Protein AF-A0A942L7P5-F1 (afdb_monomer)

Mean predicted aligned error: 17.96 Å

Radius of gyration: 25.58 Å; Cα contacts (8 Å, |Δi|>4): 141; chains: 1; bounding box: 53×46×64 Å

Nearest PDB structures (foldseek):
  1imu-assembly1_A  TM=3.821E-01  e=7.629E-01  Haemophilus influenzae
  8wi9-assembly1_w  TM=3.510E-01  e=5.346E-01  Mycolicibacterium smegmatis MC2 155
  1n3g-assembly1_A  TM=3.086E-01  e=5.346E-01  Escherichia coli
  4bva-assembly1_A  TM=3.329E-01  e=8.588E-01  Mus musculus
  4bv9-assembly1_A  TM=3.055E-01  e=1.464E+00  Mus musculus

pLDDT: mean 73.26, std 22.46, range [32.66, 97.06]

Solvent-accessible surface area (backbone atoms only — not comparable to full-atom values): 10410 Å² total; per-residue (Å²): 113,74,70,56,56,53,50,52,52,53,54,51,53,62,61,59,62,69,72,70,80,80,64,79,79,69,57,70,70,57,48,54,50,54,50,47,53,48,32,53,50,52,15,60,76,69,72,48,59,53,91,54,46,44,75,78,48,72,50,68,48,75,35,74,62,69,76,44,48,32,38,39,36,37,27,35,46,94,85,43,81,45,79,49,40,27,35,58,90,78,71,41,74,48,52,72,67,56,48,51,51,51,53,51,49,25,58,71,52,46,64,96,61,82,75,81,77,74,84,68,92,66,85,85,78,87,84,80,78,84,90,81,81,94,79,91,79,84,75,85,72,77,83,64,67,90,71,61,76,66,61,63,61,60,58,61,57,60,63,62,68,74,76,112

Foldseek 3Di:
DVVVVVVVVVVVVVVVVVVPPPFDDDDPVLVVLLVQQVLVVVCVVVVHDSVQKAWDDWGWDALPLVRWIWIWTWIAHPNDTDIWIATSVVRHTDDPVRVVVSNVVSVVSQPPDPPPPPPPPDPDDDDDDDDDDDDDDDDPPPVPPPPPVVVVVVVVVVVVVVPD

Structure (mmCIF, N/CA/C/O backbone):
data_AF-A0A942L7P5-F1
#
_entry.id   AF-A0A942L7P5-F1
#
loop_
_atom_site.group_PDB
_atom_site.id
_atom_site.type_symbol
_atom_site.label_atom_id
_atom_site.label_alt_id
_atom_site.label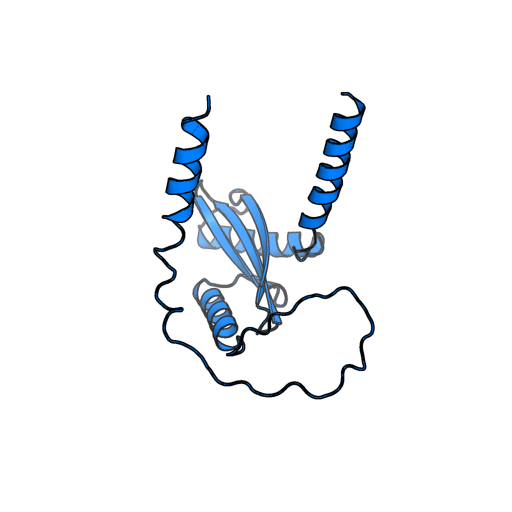_comp_id
_atom_site.label_asym_id
_atom_site.label_entity_id
_atom_site.label_seq_id
_atom_site.pdbx_PDB_ins_code
_atom_site.Cartn_x
_atom_site.Cartn_y
_atom_site.Cartn_z
_atom_site.occupancy
_atom_site.B_iso_or_equiv
_atom_site.auth_seq_id
_atom_site.auth_comp_id
_atom_site.auth_asym_id
_atom_site.auth_atom_id
_atom_site.pdbx_PDB_model_num
ATOM 1 N N . MET A 1 1 ? -37.075 -0.417 -34.835 1.00 56.84 1 MET A N 1
ATOM 2 C CA . MET A 1 1 ? -36.671 0.158 -33.529 1.00 56.84 1 MET A CA 1
ATOM 3 C C . MET A 1 1 ? -36.006 -0.860 -32.600 1.00 56.84 1 MET A C 1
ATOM 5 O O . MET A 1 1 ? -34.865 -0.625 -32.238 1.00 56.84 1 MET A O 1
ATOM 9 N N . LYS A 1 2 ? -36.611 -2.022 -32.292 1.00 54.16 2 LYS A N 1
ATOM 10 C CA . LYS A 1 2 ? -35.993 -3.053 -31.417 1.00 54.16 2 LYS A CA 1
ATOM 11 C C . LYS A 1 2 ? -34.589 -3.518 -31.856 1.00 54.16 2 LYS A C 1
ATOM 13 O O . LYS A 1 2 ? -33.711 -3.669 -31.021 1.00 54.16 2 LYS A O 1
ATOM 18 N N . LYS A 1 3 ? -34.355 -3.669 -33.166 1.00 59.12 3 LYS A N 1
ATOM 19 C CA . LYS A 1 3 ? -33.056 -4.098 -33.722 1.00 59.12 3 LYS A CA 1
ATOM 20 C C . LYS A 1 3 ? -31.923 -3.081 -33.517 1.00 59.12 3 LYS A C 1
ATOM 22 O O . LYS A 1 3 ? -30.781 -3.488 -33.381 1.00 59.12 3 LYS A O 1
ATOM 27 N N . VAL A 1 4 ? -32.242 -1.785 -33.465 1.00 70.00 4 VAL A N 1
ATOM 28 C CA . VAL A 1 4 ? -31.243 -0.719 -33.269 1.00 70.00 4 VAL A CA 1
ATOM 29 C C . VAL A 1 4 ? -30.782 -0.688 -31.813 1.00 70.00 4 VAL A C 1
ATOM 31 O O . VAL A 1 4 ? -29.590 -0.602 -31.573 1.00 70.00 4 VAL A O 1
ATOM 34 N N . ILE A 1 5 ? -31.709 -0.867 -30.862 1.00 72.38 5 ILE A N 1
ATOM 35 C CA . ILE A 1 5 ? -31.417 -0.914 -29.417 1.00 72.38 5 ILE A CA 1
ATOM 36 C C . ILE A 1 5 ? -30.532 -2.117 -29.061 1.00 72.38 5 ILE A C 1
ATOM 38 O O . ILE A 1 5 ? -29.603 -1.993 -28.272 1.00 72.38 5 ILE A O 1
ATOM 42 N N . VAL A 1 6 ? -30.795 -3.282 -29.663 1.00 75.81 6 VAL A N 1
ATOM 43 C CA . VAL A 1 6 ? -29.967 -4.479 -29.446 1.00 75.81 6 VAL A CA 1
ATOM 44 C C . VAL A 1 6 ? -28.555 -4.277 -30.003 1.00 75.81 6 VAL A C 1
ATOM 46 O O . VAL A 1 6 ? -27.588 -4.681 -29.367 1.00 75.81 6 VAL A O 1
ATOM 49 N N . LEU A 1 7 ? -28.422 -3.602 -31.149 1.00 72.81 7 LEU A N 1
ATOM 50 C CA . LEU A 1 7 ? -27.120 -3.337 -31.761 1.00 72.81 7 LEU A CA 1
ATOM 51 C C . LEU A 1 7 ? -26.273 -2.369 -30.920 1.00 72.81 7 LEU A C 1
ATOM 53 O O . LEU A 1 7 ? -25.091 -2.627 -30.709 1.00 72.81 7 LEU A O 1
ATOM 57 N N . THR A 1 8 ? -26.870 -1.293 -30.393 1.00 71.75 8 THR A N 1
ATOM 58 C CA . THR A 1 8 ? -26.167 -0.374 -29.484 1.00 71.75 8 THR A CA 1
ATOM 59 C C . THR A 1 8 ? -25.802 -1.037 -28.165 1.00 71.75 8 THR A C 1
ATOM 61 O O . THR A 1 8 ? -24.720 -0.769 -27.658 1.00 71.75 8 THR A O 1
ATOM 64 N N . LEU A 1 9 ? -26.642 -1.928 -27.630 1.00 74.75 9 LEU A N 1
ATOM 65 C CA . LEU A 1 9 ? -26.324 -2.658 -26.401 1.00 74.75 9 LEU A CA 1
ATOM 66 C C . LEU A 1 9 ? -25.113 -3.584 -26.594 1.00 74.75 9 LEU A C 1
ATOM 68 O O . LEU A 1 9 ? -24.207 -3.576 -25.767 1.00 74.75 9 LEU A O 1
ATOM 72 N N . ILE A 1 10 ? -25.065 -4.313 -27.715 1.00 74.50 10 ILE A N 1
ATOM 73 C CA . ILE A 1 10 ? -23.930 -5.181 -28.069 1.00 74.50 10 ILE A CA 1
ATOM 74 C C . ILE A 1 10 ? -22.657 -4.345 -28.257 1.00 74.50 10 ILE A C 1
ATOM 76 O O . ILE A 1 10 ? -21.602 -4.685 -27.720 1.00 74.50 10 ILE A O 1
ATOM 80 N N . MET A 1 11 ? -22.754 -3.218 -28.964 1.00 71.31 11 MET A N 1
ATOM 81 C CA . MET A 1 11 ? -21.618 -2.323 -29.190 1.00 71.31 11 MET A CA 1
ATOM 82 C C . MET A 1 11 ? -21.098 -1.709 -27.879 1.00 71.31 11 MET A C 1
ATOM 84 O O . MET A 1 11 ? -19.887 -1.640 -27.678 1.00 71.31 11 MET A O 1
ATOM 88 N N . LEU A 1 12 ? -21.992 -1.357 -26.948 1.00 67.31 12 LEU A N 1
ATOM 89 C CA . LEU A 1 12 ? -21.629 -0.870 -25.616 1.00 67.31 12 LEU A CA 1
ATOM 90 C C . LEU A 1 12 ? -20.921 -1.955 -24.786 1.00 67.31 12 LEU A C 1
ATOM 92 O O . LEU A 1 12 ? -19.920 -1.669 -24.135 1.00 67.31 12 LEU A O 1
ATOM 96 N N . THR A 1 13 ? -21.388 -3.209 -24.843 1.00 63.19 13 THR A N 1
ATOM 97 C CA . THR A 1 13 ? -20.736 -4.324 -24.132 1.00 63.19 13 THR A CA 1
ATOM 98 C C . THR A 1 13 ? -19.347 -4.651 -24.676 1.00 63.19 13 THR A C 1
ATOM 100 O O . THR A 1 13 ? -18.451 -4.933 -23.887 1.00 63.19 13 THR A O 1
ATOM 103 N N . VAL A 1 14 ? -19.131 -4.549 -25.993 1.00 62.56 14 VAL A N 1
ATOM 104 C CA . VAL A 1 14 ? -17.809 -4.775 -26.608 1.00 62.56 14 VAL A CA 1
ATOM 105 C C . VAL A 1 14 ? -16.824 -3.654 -26.250 1.00 62.56 14 VAL A C 1
ATOM 107 O O . VAL A 1 14 ? -15.642 -3.914 -26.035 1.00 62.56 14 VAL A O 1
ATOM 110 N N . MET A 1 15 ? -17.297 -2.411 -26.115 1.00 58.84 15 MET A N 1
ATOM 111 C CA . MET A 1 15 ? -16.454 -1.293 -25.669 1.00 58.84 15 MET A CA 1
ATOM 112 C C . MET A 1 15 ? -16.149 -1.323 -24.162 1.00 58.84 15 MET A C 1
ATOM 114 O O . MET A 1 15 ? -15.098 -0.842 -23.741 1.00 58.84 15 MET A O 1
ATOM 118 N N . ALA A 1 16 ? -17.022 -1.917 -23.342 1.00 57.16 16 ALA A N 1
ATOM 119 C CA . ALA A 1 16 ? -16.798 -2.048 -21.901 1.00 57.16 16 ALA A CA 1
ATOM 120 C C . ALA A 1 16 ? -15.709 -3.081 -21.548 1.00 57.16 16 ALA A C 1
ATOM 122 O O . ALA A 1 16 ? -15.022 -2.925 -20.539 1.00 57.16 16 ALA A O 1
ATOM 123 N N . THR A 1 17 ? -15.497 -4.108 -22.379 1.00 55.00 17 THR A N 1
ATOM 124 C CA . THR A 1 17 ? -14.485 -5.150 -22.121 1.00 55.00 17 THR A CA 1
ATOM 125 C C . THR A 1 17 ? -13.037 -4.665 -22.241 1.00 55.00 17 THR A C 1
ATOM 127 O O . THR A 1 17 ? -12.157 -5.217 -21.587 1.00 55.00 17 THR A O 1
ATOM 130 N N . SER A 1 18 ? -12.767 -3.607 -23.012 1.00 50.19 18 SER A N 1
ATOM 131 C CA . SER A 1 18 ? -11.406 -3.081 -23.218 1.00 50.19 18 SER A CA 1
ATOM 132 C C . SER A 1 18 ? -10.829 -2.289 -22.035 1.00 50.19 18 SER A C 1
ATOM 134 O O . SER A 1 18 ? -9.627 -2.043 -22.008 1.00 50.19 18 SER A O 1
ATOM 136 N N . ALA A 1 19 ? -11.640 -1.909 -21.042 1.00 47.03 19 ALA A N 1
ATOM 137 C CA . ALA A 1 19 ? -11.178 -1.106 -19.904 1.00 47.03 19 ALA A CA 1
ATOM 138 C C . ALA A 1 19 ? -10.475 -1.923 -18.799 1.00 47.03 19 ALA A C 1
ATOM 140 O O . ALA A 1 19 ? -9.803 -1.349 -17.948 1.00 47.03 19 ALA A O 1
ATOM 141 N N . MET A 1 20 ? -10.602 -3.256 -18.801 1.00 47.22 20 MET A N 1
ATOM 142 C CA . MET A 1 20 ? -10.065 -4.117 -17.733 1.00 47.22 20 MET A CA 1
ATOM 143 C C . MET A 1 20 ? -8.622 -4.596 -17.969 1.00 47.22 20 MET A C 1
ATOM 145 O O . MET A 1 20 ? -8.074 -5.314 -17.140 1.00 47.22 20 MET A O 1
ATOM 149 N N . ALA A 1 21 ? -7.986 -4.209 -19.078 1.00 43.66 21 ALA A N 1
ATOM 150 C CA . ALA A 1 21 ? -6.680 -4.739 -19.482 1.00 43.66 21 ALA A CA 1
ATOM 151 C C . ALA A 1 21 ? -5.460 -3.966 -18.936 1.00 43.66 21 ALA A C 1
ATOM 153 O O . ALA A 1 21 ? -4.335 -4.284 -19.309 1.00 43.66 21 ALA A O 1
ATOM 154 N N . MET A 1 22 ? -5.648 -2.949 -18.087 1.00 52.31 22 MET A N 1
ATOM 155 C CA . MET A 1 22 ? -4.565 -2.024 -17.706 1.00 52.31 22 MET A CA 1
ATOM 156 C C . MET A 1 22 ? -4.340 -1.899 -16.189 1.00 52.31 22 MET A C 1
ATOM 158 O O . MET A 1 22 ? -3.747 -0.932 -15.726 1.00 52.31 22 MET A O 1
ATOM 162 N N . LEU A 1 23 ? -4.804 -2.875 -15.405 1.00 55.75 23 LEU A N 1
ATOM 163 C CA . LEU A 1 23 ? -4.499 -2.987 -13.978 1.00 55.75 23 LEU A CA 1
ATOM 164 C C . LEU A 1 23 ? -3.765 -4.301 -13.744 1.00 55.75 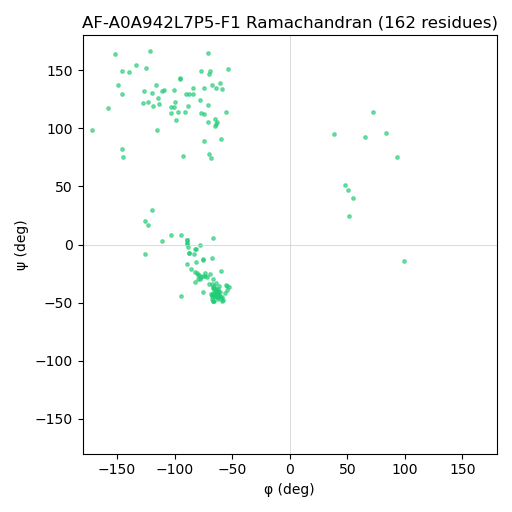23 LEU A C 1
ATOM 166 O O . LEU A 1 23 ? -4.299 -5.375 -14.021 1.00 55.75 23 LEU A O 1
ATOM 170 N N . LYS A 1 24 ? -2.536 -4.221 -13.235 1.00 70.25 24 LYS A N 1
ATOM 171 C CA . LYS A 1 24 ? -1.807 -5.399 -12.777 1.00 70.25 24 LYS A CA 1
ATOM 172 C C . LYS A 1 24 ? -2.565 -6.018 -11.611 1.00 70.25 24 LYS A C 1
ATOM 174 O O . LYS A 1 24 ? -2.593 -5.477 -10.508 1.00 70.25 24 LYS A O 1
ATOM 179 N N . VAL A 1 25 ? -3.218 -7.141 -11.891 1.00 76.00 25 VAL A N 1
ATOM 180 C CA . VAL A 1 25 ? -3.982 -7.897 -10.902 1.00 76.00 25 VAL A CA 1
ATOM 181 C C . VAL A 1 25 ? -2.993 -8.681 -10.047 1.00 76.00 25 VAL A C 1
ATOM 183 O O . VAL A 1 25 ? -2.302 -9.573 -10.539 1.00 76.00 25 VAL A O 1
ATOM 186 N N . LEU A 1 26 ? -2.900 -8.322 -8.769 1.00 84.75 26 LEU A N 1
ATOM 187 C CA . LEU A 1 26 ? -2.182 -9.117 -7.780 1.00 84.75 26 LEU A CA 1
ATOM 188 C C . LEU A 1 26 ? -2.927 -10.423 -7.518 1.00 84.75 26 LEU A C 1
ATOM 190 O O . LEU A 1 26 ? -4.157 -10.479 -7.556 1.00 84.75 26 LEU A O 1
ATOM 194 N N . GLU A 1 27 ? -2.175 -11.470 -7.191 1.00 90.06 27 GLU A N 1
ATOM 195 C CA . GLU A 1 27 ? -2.772 -12.690 -6.666 1.00 90.06 27 GLU A CA 1
ATOM 196 C C . GLU A 1 27 ? -3.556 -12.364 -5.378 1.00 90.06 27 GLU A C 1
ATOM 198 O O . GLU A 1 27 ? -3.019 -11.663 -4.514 1.00 90.06 27 GLU A O 1
ATOM 203 N N . PRO A 1 28 ? -4.795 -12.866 -5.201 1.00 89.00 28 PRO A N 1
ATOM 204 C CA . PRO A 1 28 ? -5.632 -12.509 -4.053 1.00 89.00 28 PRO A CA 1
ATOM 205 C C . PRO A 1 28 ? -4.971 -12.767 -2.693 1.00 89.00 28 PRO A C 1
ATOM 207 O O . PRO A 1 28 ? -5.154 -11.991 -1.757 1.00 89.00 28 PRO A O 1
ATOM 210 N N . ALA A 1 29 ? -4.169 -13.832 -2.588 1.00 90.81 29 ALA A N 1
ATOM 211 C CA . ALA A 1 29 ? -3.421 -14.149 -1.375 1.00 90.81 29 ALA A CA 1
ATOM 212 C C . ALA A 1 29 ? -2.366 -13.078 -1.056 1.00 90.81 29 ALA A C 1
ATOM 214 O O . ALA A 1 29 ? -2.271 -12.625 0.083 1.00 90.81 29 ALA A O 1
ATOM 215 N N . LEU A 1 30 ? -1.623 -12.629 -2.072 1.00 93.38 30 LEU A N 1
ATOM 216 C CA . LEU A 1 30 ? -0.622 -11.578 -1.924 1.00 93.38 30 LEU A CA 1
ATOM 217 C C . LEU A 1 30 ? -1.278 -10.228 -1.616 1.00 93.38 30 LEU A C 1
ATOM 219 O O . LEU A 1 30 ? -0.817 -9.523 -0.727 1.00 93.38 30 LEU A O 1
ATOM 223 N N . ALA A 1 31 ? -2.377 -9.882 -2.291 1.00 92.62 31 ALA A N 1
ATOM 224 C CA . ALA A 1 31 ? -3.128 -8.664 -1.988 1.00 92.62 31 ALA A CA 1
ATOM 225 C C . ALA A 1 31 ? -3.595 -8.651 -0.523 1.00 92.62 31 ALA A C 1
ATOM 227 O O . ALA A 1 31 ? -3.323 -7.694 0.197 1.00 92.62 31 ALA A O 1
ATOM 228 N N . SER A 1 32 ? -4.187 -9.752 -0.045 1.00 94.00 32 SER A N 1
ATOM 229 C CA . SER A 1 32 ? -4.605 -9.883 1.356 1.00 94.00 32 SER A CA 1
ATOM 230 C C . SER A 1 32 ? -3.437 -9.778 2.344 1.00 94.00 32 SER A C 1
ATOM 232 O O . SER A 1 32 ? -3.615 -9.246 3.440 1.00 94.00 32 SER A O 1
ATOM 234 N N . GLU A 1 33 ? -2.259 -10.296 1.993 1.00 95.75 33 GLU A N 1
ATOM 235 C CA . GLU A 1 33 ? -1.050 -10.189 2.815 1.00 95.75 33 GLU A CA 1
ATOM 236 C C . GLU A 1 33 ? -0.580 -8.729 2.917 1.00 95.75 33 GLU A C 1
ATOM 238 O O . GLU A 1 33 ? -0.363 -8.222 4.018 1.00 95.75 33 GLU A O 1
ATOM 243 N N . LEU A 1 34 ? -0.484 -8.027 1.783 1.00 96.50 34 LEU A N 1
ATOM 244 C CA . LEU A 1 34 ? -0.066 -6.621 1.726 1.00 96.50 34 LEU A CA 1
ATOM 245 C C . LEU A 1 34 ? -1.065 -5.698 2.438 1.00 96.50 34 LEU A C 1
ATOM 247 O O . LEU A 1 34 ? -0.665 -4.778 3.152 1.00 96.50 34 LEU A O 1
ATOM 251 N N . GLU A 1 35 ? -2.360 -5.975 2.304 1.00 95.44 35 GLU A N 1
ATOM 252 C CA . GLU A 1 35 ? -3.422 -5.312 3.060 1.00 95.44 35 GLU A CA 1
ATOM 253 C C . GLU A 1 35 ? -3.298 -5.544 4.569 1.00 95.44 35 GLU A C 1
ATOM 255 O O . GLU A 1 35 ? -3.495 -4.616 5.354 1.00 95.44 35 GLU A O 1
ATOM 260 N N . GLY A 1 36 ? -2.939 -6.761 4.990 1.00 95.94 36 GLY A N 1
ATOM 261 C CA . GLY A 1 36 ? -2.658 -7.079 6.390 1.00 95.94 36 GLY A CA 1
ATOM 262 C C . GLY A 1 36 ? -1.519 -6.227 6.951 1.00 95.94 36 GLY A C 1
ATOM 263 O O . GLY A 1 36 ? -1.689 -5.581 7.987 1.00 95.94 36 GLY A O 1
ATOM 264 N N . LEU A 1 37 ? -0.402 -6.145 6.222 1.00 96.75 37 LEU A N 1
ATOM 265 C CA . LEU A 1 37 ? 0.750 -5.316 6.592 1.00 96.75 37 LEU A CA 1
ATOM 266 C C . LEU A 1 37 ? 0.381 -3.832 6.702 1.00 96.75 37 LEU A C 1
ATOM 268 O O . LEU A 1 37 ? 0.726 -3.178 7.688 1.00 96.75 37 LEU A O 1
ATOM 272 N N . ALA A 1 38 ? -0.354 -3.309 5.717 1.00 96.38 38 ALA A N 1
ATOM 273 C CA . ALA A 1 38 ? -0.852 -1.937 5.736 1.00 96.38 38 ALA A CA 1
ATOM 274 C C . ALA A 1 38 ? -1.748 -1.683 6.957 1.00 96.38 38 ALA A C 1
ATOM 276 O O . ALA A 1 38 ? -1.581 -0.683 7.655 1.00 96.38 38 ALA A O 1
ATOM 277 N N . ARG A 1 39 ? -2.666 -2.610 7.260 1.00 96.50 39 ARG A N 1
ATOM 278 C CA . ARG A 1 39 ? -3.591 -2.495 8.392 1.00 96.50 39 A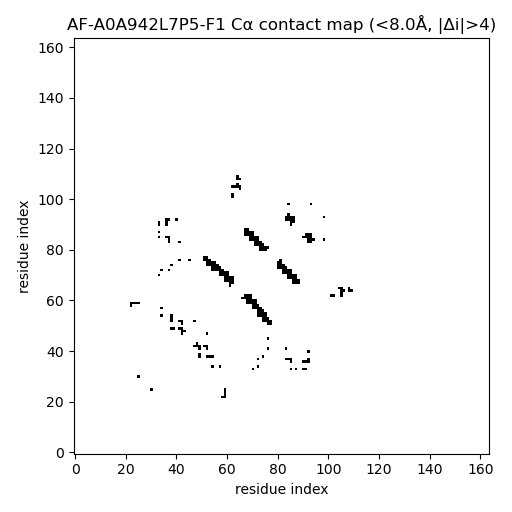RG A CA 1
ATOM 279 C C . ARG A 1 39 ? -2.857 -2.461 9.729 1.00 96.50 39 ARG A C 1
ATOM 281 O O . ARG A 1 39 ? -3.174 -1.632 10.578 1.00 96.50 39 ARG A O 1
ATOM 288 N N . GLU A 1 40 ? -1.881 -3.346 9.914 1.00 96.44 40 GLU A N 1
ATOM 289 C CA . GLU A 1 40 ? -1.060 -3.390 11.124 1.00 96.44 40 GLU A CA 1
ATOM 290 C C . GLU A 1 40 ? -0.254 -2.110 11.321 1.00 96.44 40 GLU A C 1
ATOM 292 O O . GLU A 1 40 ? -0.190 -1.588 12.436 1.00 96.44 40 GLU A O 1
ATOM 297 N N . GLN A 1 41 ? 0.353 -1.599 10.250 1.00 96.06 41 GLN A N 1
ATOM 298 C CA . GLN A 1 41 ? 1.154 -0.385 10.319 1.00 96.06 41 GLN A CA 1
ATOM 299 C C . GLN A 1 41 ? 0.288 0.841 10.616 1.00 96.06 41 GLN A C 1
ATOM 301 O O . GLN A 1 41 ? 0.598 1.591 11.537 1.00 96.06 41 GLN A O 1
ATOM 306 N N . LEU A 1 42 ? -0.837 1.003 9.917 1.00 94.88 42 LEU A N 1
ATOM 307 C CA . LEU A 1 42 ? -1.767 2.110 10.149 1.00 94.88 42 LEU A CA 1
ATOM 308 C C . LEU A 1 42 ? -2.358 2.081 11.561 1.00 94.88 42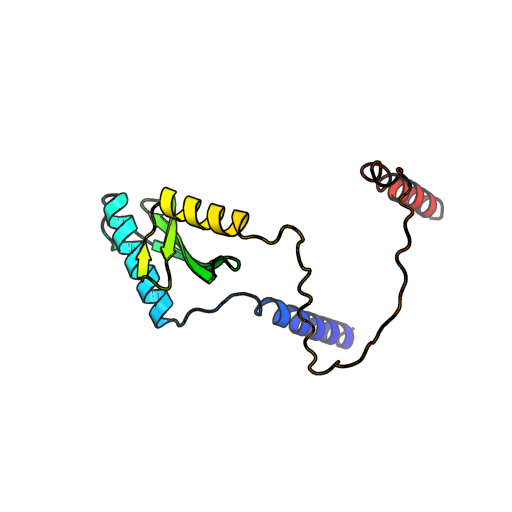 LEU A C 1
ATOM 310 O O . LEU A 1 42 ? -2.512 3.127 12.189 1.00 94.88 42 LEU A O 1
ATOM 314 N N . ALA A 1 43 ? -2.656 0.890 12.086 1.00 95.12 43 ALA A N 1
ATOM 315 C CA . ALA A 1 43 ? -3.121 0.735 13.459 1.00 95.12 43 ALA A CA 1
ATOM 316 C C . ALA A 1 43 ? -2.068 1.211 14.473 1.00 95.12 43 ALA A C 1
ATOM 318 O O . ALA A 1 43 ? -2.408 1.908 15.429 1.00 95.12 43 ALA A O 1
ATOM 319 N N . LYS A 1 44 ? -0.789 0.890 14.237 1.00 95.06 44 LYS A N 1
ATOM 320 C CA . LYS A 1 44 ? 0.335 1.352 15.065 1.00 95.06 44 LYS A CA 1
ATOM 321 C C . LYS A 1 44 ? 0.538 2.864 14.963 1.00 95.06 44 LYS A C 1
ATOM 323 O O . LYS A 1 44 ? 0.638 3.521 15.992 1.00 95.06 44 LYS A O 1
ATOM 328 N N . GLU A 1 45 ? 0.569 3.415 13.750 1.00 93.38 45 GLU A N 1
ATOM 329 C CA . GLU A 1 45 ? 0.804 4.846 13.501 1.00 93.38 45 GLU A CA 1
ATOM 330 C C . GLU A 1 45 ? -0.294 5.730 14.094 1.00 93.38 45 GLU A C 1
ATOM 332 O O . GLU A 1 45 ? -0.004 6.758 14.699 1.00 93.38 45 GLU A O 1
ATOM 337 N N . GLN A 1 46 ? -1.551 5.300 13.971 1.00 93.06 46 GLN A N 1
ATOM 338 C CA . GLN A 1 46 ? -2.710 6.033 14.481 1.00 93.06 46 GLN A CA 1
ATOM 339 C C . GLN A 1 46 ? -3.067 5.662 15.928 1.00 93.06 46 GLN A C 1
ATOM 341 O O . GLN A 1 46 ? -4.042 6.174 16.476 1.00 93.06 46 GLN A O 1
ATOM 346 N N . ASN A 1 47 ? -2.295 4.765 16.552 1.00 94.69 47 ASN A N 1
ATOM 347 C CA . ASN A 1 47 ? -2.519 4.250 17.903 1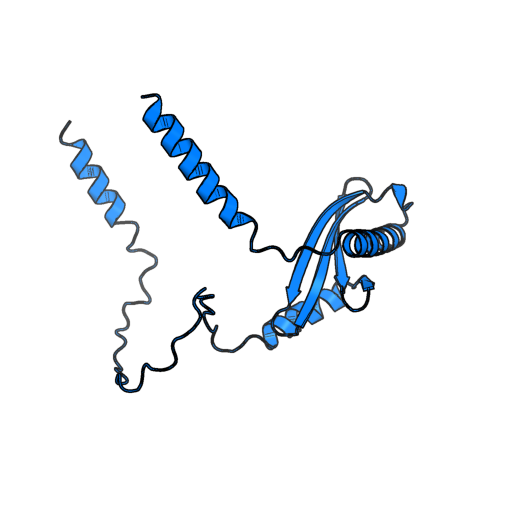.00 94.69 47 ASN A CA 1
ATOM 348 C C . ASN A 1 47 ? -3.962 3.743 18.129 1.00 94.69 47 ASN A C 1
ATOM 350 O O . ASN A 1 47 ? -4.625 4.070 19.116 1.00 94.69 47 ASN A O 1
ATOM 354 N N . VAL A 1 48 ? -4.464 2.944 17.184 1.00 94.50 48 VAL A N 1
ATOM 355 C CA . VAL A 1 48 ? -5.794 2.320 17.225 1.00 94.50 48 VAL A CA 1
ATOM 356 C C . VAL A 1 48 ? -5.695 0.799 17.157 1.00 94.50 48 VAL A C 1
ATOM 358 O O . VAL A 1 48 ? -4.672 0.225 16.798 1.00 94.50 48 VAL A O 1
ATOM 361 N N . SER A 1 49 ? -6.794 0.110 17.468 1.00 95.06 49 SER A N 1
ATOM 362 C CA . SER A 1 49 ? -6.880 -1.330 17.209 1.00 95.06 49 SER A CA 1
ATOM 363 C C . SER A 1 49 ? -6.960 -1.621 15.707 1.00 95.06 49 SER A C 1
ATOM 365 O O . SER A 1 49 ? -7.593 -0.883 14.956 1.00 95.06 49 SER A O 1
ATOM 367 N N . ILE A 1 50 ? -6.389 -2.750 15.279 1.00 94.00 50 ILE A N 1
ATOM 368 C CA . ILE A 1 50 ? -6.405 -3.210 13.877 1.00 94.00 50 ILE A CA 1
ATOM 369 C C . ILE A 1 50 ? -7.835 -3.256 13.307 1.00 94.00 50 ILE A C 1
ATOM 371 O O . ILE A 1 50 ? -8.054 -2.880 12.161 1.00 94.00 50 ILE A O 1
ATOM 375 N N . GLY A 1 51 ? -8.831 -3.635 14.117 1.00 92.25 51 GLY A N 1
ATOM 376 C CA . GLY A 1 51 ? -10.240 -3.681 13.702 1.00 92.25 51 GLY A CA 1
ATOM 377 C C . GLY A 1 51 ? -10.883 -2.317 13.407 1.00 92.25 51 GLY A C 1
ATOM 378 O O . GLY A 1 51 ? -11.980 -2.275 12.857 1.00 92.25 51 GLY A O 1
ATOM 379 N N . ARG A 1 52 ? -10.230 -1.201 13.760 1.00 92.44 52 ARG A N 1
ATOM 380 C CA . ARG A 1 52 ? -10.674 0.167 13.429 1.00 92.44 52 ARG A CA 1
ATOM 381 C C . ARG A 1 52 ? -10.160 0.654 12.072 1.00 92.44 52 ARG A C 1
ATOM 383 O O . ARG A 1 52 ? -10.576 1.725 11.642 1.00 92.44 52 ARG A O 1
ATOM 390 N N . VAL A 1 53 ? -9.276 -0.104 11.425 1.00 96.06 53 VAL A N 1
ATOM 391 C CA . VAL A 1 53 ? -8.705 0.225 10.117 1.00 96.06 53 VAL A CA 1
ATOM 392 C C . VAL A 1 53 ? -9.468 -0.545 9.040 1.00 96.06 53 VAL A C 1
ATOM 394 O O . VAL A 1 53 ? -9.325 -1.763 8.899 1.00 96.06 53 VAL A O 1
ATOM 397 N N . VAL A 1 54 ? -10.291 0.171 8.276 1.00 95.88 54 VAL A N 1
ATOM 398 C CA . VAL A 1 54 ? -11.095 -0.399 7.186 1.00 95.88 54 VAL A CA 1
ATOM 399 C C . VAL A 1 54 ? -10.433 -0.054 5.864 1.00 95.88 54 VAL A C 1
ATOM 401 O O . VAL A 1 54 ? -10.310 1.119 5.540 1.00 95.88 54 VAL A O 1
ATOM 404 N N . ILE A 1 55 ? -10.007 -1.057 5.104 1.00 94.75 55 ILE A N 1
ATOM 405 C CA . ILE A 1 55 ? -9.453 -0.836 3.765 1.00 94.75 55 ILE A CA 1
ATOM 406 C C . ILE A 1 55 ? -10.622 -0.592 2.815 1.00 94.75 55 ILE A C 1
ATOM 408 O O . ILE A 1 55 ? -11.555 -1.393 2.776 1.00 94.75 55 ILE A O 1
ATOM 412 N N 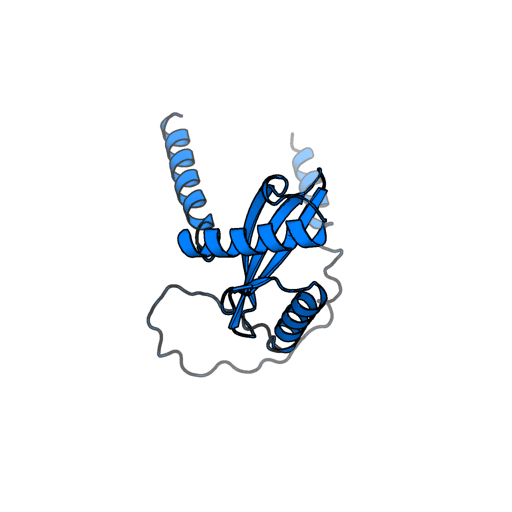. GLU A 1 56 ? -10.595 0.538 2.114 1.00 95.00 56 GLU A N 1
ATOM 413 C CA . GLU A 1 56 ? -11.611 0.897 1.123 1.00 95.00 56 GLU A CA 1
ATOM 414 C C . GLU A 1 56 ? -11.163 0.481 -0.279 1.00 95.00 56 GLU A C 1
ATOM 416 O O . GLU A 1 56 ? -11.951 -0.090 -1.029 1.00 95.00 56 GLU A O 1
ATOM 421 N N . GLU A 1 57 ? -9.900 0.751 -0.623 1.00 92.75 57 GLU A N 1
ATOM 422 C CA . GLU A 1 57 ? -9.361 0.536 -1.965 1.00 92.75 57 GLU A CA 1
ATOM 423 C C . GLU A 1 57 ? -7.889 0.111 -1.902 1.00 92.75 57 GLU A C 1
ATOM 425 O O . GLU A 1 57 ? -7.144 0.517 -1.005 1.00 92.75 57 GLU A O 1
ATOM 430 N N . GLY A 1 58 ? -7.468 -0.686 -2.885 1.00 91.19 58 GLY A N 1
ATOM 431 C CA . GLY A 1 58 ? -6.081 -1.094 -3.056 1.00 91.19 58 GLY A CA 1
ATOM 432 C C . GLY A 1 58 ? -5.742 -1.328 -4.525 1.00 91.19 58 GLY A C 1
ATOM 433 O O . GLY A 1 58 ? -6.541 -1.902 -5.267 1.00 91.19 58 GLY A O 1
ATOM 434 N N . TRP A 1 59 ? -4.575 -0.862 -4.967 1.00 93.94 59 TRP A N 1
ATOM 435 C CA . TRP A 1 59 ? -4.105 -1.057 -6.343 1.00 93.94 59 TRP A CA 1
ATOM 436 C C . TRP A 1 59 ? -2.580 -1.068 -6.436 1.00 93.94 59 TRP A C 1
ATOM 438 O O . TRP A 1 59 ? -1.870 -0.630 -5.532 1.00 93.94 59 TRP A O 1
ATOM 448 N N . VAL A 1 60 ? -2.061 -1.563 -7.560 1.00 93.69 60 VAL A N 1
ATOM 449 C CA . VAL A 1 60 ? -0.623 -1.549 -7.848 1.00 93.69 60 VAL A CA 1
ATOM 450 C C . VAL A 1 60 ? -0.246 -0.272 -8.588 1.00 93.69 60 VAL A C 1
ATOM 452 O O . VAL A 1 60 ? -0.835 0.065 -9.612 1.00 93.69 60 VAL A O 1
ATOM 455 N N . LEU A 1 61 ? 0.774 0.412 -8.084 1.00 91.94 61 LEU A N 1
ATOM 456 C CA . LEU A 1 61 ? 1.503 1.472 -8.758 1.00 91.94 61 LEU A CA 1
ATOM 457 C C . LEU A 1 61 ? 2.841 0.915 -9.257 1.00 91.94 61 LEU A C 1
ATOM 459 O O . LEU A 1 61 ? 3.725 0.583 -8.464 1.00 91.94 61 LEU A O 1
ATOM 463 N N . GLU A 1 62 ? 2.995 0.847 -10.577 1.00 91.81 62 GLU A N 1
ATOM 464 C CA . GLU A 1 62 ? 4.218 0.371 -11.224 1.00 91.81 62 GLU A CA 1
ATOM 465 C C . GLU A 1 62 ? 5.211 1.519 -11.437 1.00 91.81 62 GLU A C 1
ATOM 467 O O . GLU A 1 62 ? 4.957 2.478 -12.169 1.00 91.81 62 GLU A O 1
ATOM 472 N N . LEU A 1 63 ? 6.389 1.412 -10.826 1.00 91.88 63 LEU A N 1
ATOM 473 C CA . LEU A 1 63 ? 7.519 2.304 -11.070 1.00 91.88 63 LEU A CA 1
ATOM 474 C C . LEU A 1 63 ? 8.394 1.687 -12.166 1.00 91.88 63 LEU A C 1
ATOM 476 O O . LEU A 1 63 ? 9.444 1.090 -11.907 1.00 91.88 63 LEU A O 1
ATOM 480 N N . HIS A 1 64 ? 7.916 1.794 -13.408 1.00 87.56 64 HIS A N 1
ATOM 481 C CA . HIS A 1 64 ? 8.473 1.088 -14.564 1.00 87.56 64 HIS A CA 1
ATOM 482 C C . HIS A 1 64 ? 9.974 1.320 -14.789 1.00 87.56 64 HIS A C 1
ATOM 484 O O . HIS A 1 64 ? 10.676 0.390 -15.191 1.00 87.56 64 HIS A O 1
ATOM 490 N N . ASN A 1 65 ? 10.483 2.528 -14.526 1.00 86.62 65 ASN A N 1
ATOM 491 C CA . ASN A 1 65 ? 11.875 2.874 -14.829 1.00 86.62 65 ASN A CA 1
ATOM 492 C C . ASN A 1 65 ? 12.862 2.222 -13.851 1.00 86.62 65 ASN A C 1
ATOM 494 O O . ASN A 1 65 ? 14.011 1.981 -14.210 1.00 86.62 65 ASN A O 1
ATOM 498 N N . ILE A 1 66 ? 12.406 1.894 -12.639 1.00 91.38 66 ILE A N 1
ATOM 499 C CA . ILE A 1 66 ? 13.212 1.225 -11.607 1.00 91.38 66 ILE A CA 1
ATOM 500 C C . ILE A 1 66 ? 12.768 -0.218 -11.331 1.00 91.38 66 ILE A C 1
ATOM 502 O O . ILE A 1 66 ? 13.368 -0.888 -10.498 1.00 91.38 66 ILE A O 1
ATOM 506 N N . LYS A 1 67 ? 11.768 -0.721 -12.070 1.00 90.69 67 LYS A N 1
ATOM 507 C CA . LYS A 1 67 ? 11.221 -2.086 -11.953 1.00 90.69 67 LYS A CA 1
ATOM 508 C C . LYS A 1 67 ? 10.759 -2.429 -10.532 1.00 90.69 67 LYS A C 1
ATOM 510 O O . LYS A 1 67 ? 10.958 -3.546 -10.057 1.00 90.69 67 LYS A O 1
ATOM 515 N N . THR A 1 68 ? 10.132 -1.461 -9.874 1.00 92.38 68 THR A N 1
ATOM 516 C CA . THR A 1 68 ? 9.586 -1.611 -8.524 1.00 92.38 68 THR A CA 1
ATOM 517 C C . THR A 1 68 ? 8.077 -1.457 -8.562 1.00 92.38 68 THR A C 1
ATOM 519 O O . THR A 1 68 ? 7.570 -0.523 -9.176 1.00 92.38 68 THR A O 1
ATOM 522 N N . ASP A 1 69 ? 7.368 -2.319 -7.840 1.00 93.62 69 ASP A N 1
ATOM 523 C CA . ASP A 1 69 ? 5.923 -2.214 -7.670 1.00 93.62 69 ASP A CA 1
ATOM 524 C C . ASP A 1 69 ? 5.590 -1.802 -6.238 1.00 93.62 69 ASP A C 1
ATOM 526 O O . ASP A 1 69 ? 6.105 -2.378 -5.269 1.00 93.62 69 ASP A O 1
ATOM 530 N N . LEU A 1 70 ? 4.696 -0.826 -6.113 1.00 95.44 70 LEU A N 1
ATOM 531 C CA . LEU A 1 70 ? 4.118 -0.401 -4.846 1.00 95.44 70 LEU A CA 1
ATOM 532 C C . LEU A 1 70 ? 2.644 -0.794 -4.817 1.00 95.44 70 LEU A C 1
ATOM 534 O O . LEU A 1 70 ? 1.914 -0.514 -5.758 1.00 95.44 70 LEU A O 1
ATOM 538 N N . TYR A 1 71 ? 2.189 -1.410 -3.736 1.00 95.56 71 TYR A N 1
ATOM 539 C CA . TYR A 1 71 ? 0.770 -1.584 -3.467 1.00 95.56 71 TYR A CA 1
ATOM 540 C C . TYR A 1 71 ? 0.280 -0.391 -2.655 1.00 95.56 71 TYR A C 1
ATOM 542 O O . TYR A 1 71 ? 0.730 -0.165 -1.531 1.00 95.56 71 TYR A O 1
ATOM 550 N N . VAL A 1 72 ? -0.588 0.408 -3.259 1.00 95.31 72 VAL A N 1
ATOM 551 C CA . VAL A 1 72 ? -1.210 1.571 -2.633 1.00 95.31 72 VAL A CA 1
ATOM 552 C C . VAL A 1 72 ? -2.467 1.095 -1.928 1.00 95.31 72 VAL A C 1
ATOM 554 O O . VAL A 1 72 ? -3.276 0.396 -2.530 1.00 95.31 72 VAL A O 1
ATOM 557 N N . VAL A 1 73 ? -2.621 1.466 -0.660 1.00 96.00 73 VAL A N 1
ATOM 558 C CA . VAL A 1 73 ? -3.777 1.115 0.165 1.00 96.00 73 VAL A CA 1
ATOM 559 C C . VAL A 1 73 ? -4.410 2.394 0.684 1.00 96.00 73 VAL A C 1
ATOM 561 O O . VAL A 1 73 ? -3.757 3.174 1.380 1.00 96.00 73 VAL A O 1
ATOM 564 N N . ILE A 1 74 ? -5.693 2.577 0.381 1.00 96.62 74 ILE A N 1
ATOM 565 C CA . ILE A 1 74 ? -6.531 3.620 0.968 1.00 96.62 74 ILE A CA 1
ATOM 566 C C . ILE A 1 74 ? -7.374 2.980 2.060 1.00 96.62 74 ILE A C 1
ATOM 568 O O . ILE A 1 74 ? -8.194 2.093 1.808 1.00 96.62 74 ILE A O 1
ATOM 572 N N . ALA A 1 75 ? -7.180 3.442 3.287 1.00 96.19 75 ALA A N 1
ATOM 573 C CA . ALA A 1 75 ? -7.908 2.957 4.444 1.00 96.19 75 ALA A CA 1
ATOM 574 C C . ALA A 1 75 ? -8.599 4.100 5.181 1.00 96.19 75 ALA A C 1
ATOM 576 O O . ALA A 1 75 ? -8.133 5.235 5.197 1.00 96.19 75 ALA A O 1
ATOM 577 N N . LYS A 1 76 ? -9.703 3.781 5.845 1.00 97.06 76 LYS A N 1
ATOM 578 C CA . LYS A 1 76 ? -10.402 4.668 6.759 1.00 97.06 76 LYS A CA 1
ATOM 579 C C . LYS A 1 76 ? -10.033 4.319 8.196 1.00 97.06 76 LYS A C 1
ATOM 581 O O . LYS A 1 76 ? -10.252 3.190 8.638 1.00 97.06 76 LYS A O 1
ATOM 586 N N . VAL A 1 77 ? -9.512 5.298 8.929 1.00 95.44 77 VAL A N 1
ATOM 587 C CA . VAL A 1 77 ? -9.131 5.182 10.341 1.00 95.44 77 VAL A CA 1
ATOM 588 C C . VAL A 1 77 ? -9.791 6.315 11.112 1.00 95.44 77 VAL A C 1
ATOM 590 O O . VAL A 1 77 ? -9.627 7.478 10.771 1.00 95.44 77 VAL A O 1
ATOM 593 N N . ASN A 1 78 ? -10.605 5.991 12.122 1.00 91.19 78 ASN A N 1
ATOM 594 C CA . ASN A 1 78 ? -11.356 6.979 12.919 1.00 91.19 78 ASN A CA 1
ATOM 595 C C . ASN A 1 78 ? -12.196 7.988 12.106 1.00 91.19 78 ASN A C 1
ATOM 597 O O . ASN A 1 78 ? -12.529 9.060 12.598 1.00 91.19 78 ASN A O 1
ATOM 601 N N . GLY A 1 79 ? -12.590 7.633 10.881 1.00 89.25 79 GLY A N 1
ATOM 602 C CA . GLY A 1 79 ? -13.355 8.518 10.001 1.00 89.25 79 GLY A CA 1
ATOM 603 C C . GLY A 1 79 ? -12.519 9.243 8.948 1.00 89.25 79 GLY A C 1
ATOM 604 O O . GLY A 1 79 ? -13.098 9.725 7.978 1.00 89.25 79 GLY A O 1
ATOM 605 N N . GLU A 1 80 ? -11.195 9.247 9.081 1.00 93.62 80 GLU A N 1
ATOM 606 C CA . GLU A 1 80 ? -10.265 9.885 8.149 1.00 93.62 80 GLU A CA 1
ATOM 607 C C . GLU A 1 80 ? -9.739 8.882 7.126 1.00 93.62 80 GLU A C 1
ATOM 609 O O . GLU A 1 80 ? -9.495 7.720 7.457 1.00 93.62 80 GLU A O 1
ATOM 614 N N . LYS A 1 81 ? -9.570 9.325 5.877 1.00 95.50 81 LYS A N 1
ATOM 615 C CA . LYS A 1 81 ? -8.912 8.524 4.842 1.00 95.50 81 LYS A CA 1
ATOM 616 C C . LYS A 1 81 ? -7.402 8.703 4.948 1.00 95.50 81 LYS A C 1
ATOM 618 O O . LYS A 1 81 ? -6.916 9.831 4.959 1.00 95.50 81 LYS A O 1
ATOM 623 N N . VAL A 1 82 ? -6.683 7.591 4.984 1.00 95.12 82 VAL A N 1
ATOM 624 C CA . VAL A 1 82 ? -5.226 7.528 5.061 1.00 95.12 82 VAL A CA 1
ATOM 625 C C . VAL A 1 82 ? -4.723 6.655 3.920 1.00 95.12 82 VAL A C 1
ATOM 627 O O . VAL A 1 82 ? -5.237 5.560 3.691 1.00 95.12 82 VAL A O 1
ATOM 630 N N . GLU A 1 83 ? -3.718 7.152 3.208 1.00 95.06 83 GLU A N 1
ATOM 631 C CA . GLU A 1 83 ? -3.023 6.428 2.148 1.00 95.06 83 GLU A CA 1
ATOM 632 C C . GLU A 1 83 ? -1.703 5.879 2.685 1.00 95.06 83 GLU A C 1
ATOM 634 O O . GLU A 1 83 ? -0.929 6.599 3.317 1.00 95.06 83 GLU A O 1
ATOM 639 N N . THR A 1 84 ? -1.423 4.609 2.408 1.00 96.12 84 THR A N 1
ATOM 640 C CA . THR A 1 84 ? -0.125 3.997 2.688 1.00 96.12 84 THR A CA 1
ATOM 641 C C . THR A 1 84 ? 0.367 3.205 1.486 1.00 96.12 84 THR A C 1
ATOM 643 O O . THR A 1 84 ? -0.416 2.773 0.640 1.00 96.12 84 THR A O 1
ATOM 646 N N . HIS A 1 85 ? 1.682 3.043 1.390 1.00 96.81 85 HIS A N 1
ATOM 647 C CA . HIS A 1 85 ? 2.329 2.352 0.283 1.00 96.81 85 HIS A CA 1
ATOM 648 C C . HIS A 1 85 ? 3.108 1.159 0.824 1.00 96.81 85 HIS A C 1
ATOM 650 O O . HIS A 1 85 ? 3.910 1.294 1.746 1.00 96.81 85 HIS A O 1
ATOM 656 N N . VAL A 1 86 ? 2.914 -0.007 0.220 1.00 96.50 86 VAL A N 1
ATOM 657 C CA . VAL A 1 86 ? 3.608 -1.244 0.577 1.00 96.50 86 VAL A CA 1
ATOM 658 C C . VAL A 1 86 ? 4.496 -1.653 -0.588 1.00 96.50 86 VAL A C 1
ATOM 660 O O . VAL A 1 86 ? 4.032 -1.782 -1.717 1.00 96.50 86 VAL A O 1
ATOM 663 N N . HIS A 1 87 ? 5.783 -1.866 -0.346 1.00 96.75 87 HIS A N 1
ATOM 664 C CA . HIS A 1 87 ? 6.672 -2.396 -1.371 1.00 96.75 87 HIS A CA 1
ATOM 665 C C . HIS A 1 87 ? 6.325 -3.868 -1.627 1.00 96.75 87 HIS A C 1
ATOM 667 O O . HIS A 1 87 ? 6.449 -4.690 -0.721 1.00 96.75 87 HIS A O 1
ATOM 673 N N . VAL A 1 88 ? 5.944 -4.222 -2.860 1.00 93.94 88 VAL A N 1
ATOM 674 C CA . VAL A 1 88 ? 5.440 -5.574 -3.181 1.00 93.94 88 VAL A CA 1
ATOM 675 C C . VAL A 1 88 ? 6.535 -6.633 -3.033 1.00 93.94 88 VAL A C 1
ATOM 677 O O . VAL A 1 88 ? 6.329 -7.641 -2.367 1.00 93.94 88 VAL A O 1
ATOM 680 N N . GLY A 1 89 ? 7.721 -6.389 -3.605 1.00 91.38 89 GLY A N 1
ATOM 681 C CA . GLY A 1 89 ? 8.835 -7.350 -3.556 1.00 91.38 89 GLY A CA 1
ATOM 682 C C . GLY A 1 89 ? 9.416 -7.579 -2.155 1.00 91.38 89 GLY A C 1
ATOM 683 O O . GLY A 1 89 ? 9.689 -8.712 -1.777 1.00 91.38 89 GLY A O 1
ATOM 684 N N . GLU A 1 90 ? 9.578 -6.511 -1.372 1.00 94.44 90 GLU A N 1
ATOM 685 C CA . GLU A 1 90 ? 10.137 -6.564 -0.015 1.00 94.44 90 GLU A CA 1
ATOM 686 C C . GLU A 1 90 ? 9.084 -6.829 1.071 1.00 94.44 90 GLU A C 1
ATOM 688 O O . GLU A 1 90 ? 9.450 -7.019 2.227 1.00 94.44 90 GLU A O 1
ATOM 693 N N . LYS A 1 91 ? 7.790 -6.826 0.719 1.00 95.31 91 LYS A N 1
ATOM 694 C CA . LYS A 1 91 ? 6.658 -7.038 1.635 1.00 95.31 91 LYS A CA 1
ATOM 695 C C . LYS A 1 91 ? 6.749 -6.185 2.903 1.00 95.31 91 LYS A C 1
ATOM 697 O O . LYS A 1 91 ? 6.645 -6.678 4.024 1.00 95.31 91 LYS A O 1
ATOM 702 N N . ARG A 1 92 ? 6.957 -4.879 2.728 1.00 95.38 92 ARG A N 1
ATOM 703 C CA . ARG A 1 92 ? 7.038 -3.928 3.844 1.00 95.38 92 ARG A CA 1
ATOM 704 C C . ARG A 1 92 ? 6.339 -2.621 3.538 1.00 95.38 92 ARG A C 1
ATOM 706 O O . ARG A 1 92 ? 6.340 -2.164 2.396 1.00 95.38 92 ARG A O 1
ATOM 713 N N . VAL A 1 93 ? 5.787 -2.003 4.575 1.00 95.44 93 VAL A N 1
ATOM 714 C CA . VAL A 1 93 ? 5.192 -0.670 4.474 1.00 95.44 93 VAL A CA 1
ATOM 715 C C . VAL A 1 93 ? 6.305 0.370 4.371 1.00 95.44 93 VAL A C 1
ATOM 717 O O . VAL A 1 93 ? 7.315 0.295 5.075 1.00 95.44 93 VAL A O 1
ATOM 720 N N . LEU A 1 94 ? 6.147 1.304 3.441 1.00 95.56 94 LEU A N 1
ATOM 721 C CA . LEU A 1 94 ? 7.088 2.380 3.183 1.00 95.56 94 LEU A CA 1
ATOM 722 C C . LEU A 1 94 ? 6.663 3.639 3.925 1.00 95.56 94 LEU A C 1
ATOM 724 O O . LEU A 1 94 ? 5.483 3.981 3.981 1.00 95.56 94 LEU A O 1
ATOM 728 N N . THR A 1 95 ? 7.647 4.382 4.424 1.00 94.38 95 THR A N 1
ATOM 729 C CA . THR A 1 95 ? 7.393 5.735 4.924 1.00 94.38 95 THR A CA 1
ATOM 730 C C . THR A 1 95 ? 7.085 6.690 3.766 1.00 94.38 95 THR A C 1
ATOM 732 O O . THR A 1 95 ? 7.382 6.408 2.596 1.00 94.38 95 THR A O 1
ATOM 735 N N . ALA A 1 96 ? 6.535 7.863 4.086 1.00 91.06 96 ALA A N 1
ATOM 736 C CA . ALA A 1 96 ? 6.318 8.923 3.102 1.00 91.06 96 ALA A CA 1
ATOM 737 C C . ALA A 1 96 ? 7.625 9.321 2.386 1.00 91.06 96 ALA A C 1
ATOM 739 O O . ALA A 1 96 ? 7.648 9.460 1.164 1.00 91.06 96 ALA A O 1
ATOM 740 N N . GLU A 1 97 ? 8.731 9.420 3.129 1.00 93.94 97 GLU A N 1
ATOM 741 C CA . GLU A 1 97 ? 10.055 9.758 2.590 1.00 93.94 97 GLU A CA 1
ATOM 742 C C . GLU A 1 97 ? 10.588 8.683 1.639 1.00 93.94 97 GLU A C 1
ATOM 744 O O . GLU A 1 97 ? 11.069 8.998 0.551 1.00 93.94 97 GLU A O 1
ATOM 749 N N . GLN A 1 98 ? 10.463 7.405 2.011 1.00 95.94 98 GLN A N 1
ATOM 750 C CA . GLN A 1 98 ? 10.884 6.287 1.164 1.00 95.94 98 GLN A CA 1
ATOM 751 C C . GLN A 1 98 ? 10.062 6.226 -0.125 1.00 95.94 98 GLN A C 1
ATOM 753 O O . GLN A 1 98 ? 10.613 6.044 -1.211 1.00 95.94 98 GLN A O 1
ATOM 758 N N . THR A 1 99 ? 8.751 6.437 -0.016 1.00 93.19 99 THR A N 1
ATOM 759 C CA . THR A 1 99 ? 7.846 6.492 -1.167 1.00 93.19 99 THR A CA 1
ATOM 760 C C . THR A 1 99 ? 8.213 7.641 -2.105 1.00 93.19 99 THR A C 1
ATOM 762 O O . THR A 1 99 ? 8.326 7.442 -3.315 1.00 93.19 99 THR A O 1
ATOM 765 N N . ALA A 1 100 ? 8.445 8.839 -1.561 1.00 93.06 100 ALA A N 1
ATOM 766 C CA . ALA A 1 100 ? 8.856 10.002 -2.339 1.00 93.06 100 ALA A CA 1
ATOM 767 C C . ALA A 1 100 ? 10.215 9.780 -3.019 1.00 93.06 100 ALA A C 1
ATOM 769 O O . ALA A 1 100 ? 10.374 10.107 -4.195 1.00 93.06 100 ALA A O 1
ATOM 770 N N . ALA A 1 101 ? 11.171 9.162 -2.320 1.00 94.62 101 ALA A N 1
ATOM 771 C CA . ALA A 1 101 ? 12.477 8.829 -2.875 1.00 94.62 101 ALA A CA 1
ATOM 772 C C . ALA A 1 101 ? 12.367 7.861 -4.062 1.00 94.62 101 ALA A C 1
ATOM 774 O O . ALA A 1 101 ? 13.001 8.095 -5.090 1.00 94.62 101 ALA A O 1
ATOM 775 N N . LEU A 1 102 ? 11.538 6.817 -3.962 1.00 94.38 102 LEU A N 1
ATOM 776 C CA . LEU A 1 102 ? 11.309 5.876 -5.065 1.00 94.38 102 LEU A CA 1
ATOM 777 C C . LEU A 1 102 ? 10.620 6.545 -6.260 1.00 94.38 102 LEU A C 1
ATOM 779 O O . LEU A 1 102 ? 11.052 6.354 -7.396 1.00 94.38 102 LEU A O 1
ATOM 783 N N . LYS A 1 103 ? 9.597 7.377 -6.020 1.00 92.69 103 LYS A N 1
ATOM 784 C CA . LYS A 1 103 ? 8.928 8.147 -7.083 1.00 92.69 103 LYS A CA 1
ATOM 785 C C . LYS A 1 103 ? 9.916 9.086 -7.792 1.00 92.69 103 LYS A C 1
ATOM 787 O O . LYS A 1 103 ? 9.977 9.086 -9.019 1.00 92.69 103 LYS A O 1
ATOM 792 N N . ALA A 1 104 ? 10.758 9.794 -7.039 1.00 92.56 104 ALA A N 1
ATOM 793 C CA . ALA A 1 104 ? 11.786 10.677 -7.592 1.00 92.56 104 ALA A CA 1
ATOM 794 C C . ALA A 1 104 ? 12.885 9.916 -8.354 1.00 92.56 104 ALA A C 1
ATOM 796 O O . ALA A 1 104 ? 13.377 10.394 -9.374 1.00 92.56 104 ALA A O 1
ATOM 797 N N . GLN A 1 105 ? 13.287 8.730 -7.888 1.00 92.88 105 GLN A N 1
ATOM 798 C CA . GLN A 1 105 ? 14.222 7.873 -8.625 1.00 92.88 105 GLN A CA 1
ATOM 799 C C . GLN A 1 105 ? 13.615 7.388 -9.941 1.00 92.88 105 GLN A C 1
ATOM 801 O O . GLN A 1 105 ? 14.288 7.431 -10.966 1.00 92.88 105 GLN A O 1
ATOM 806 N N . ASN A 1 106 ? 12.342 6.985 -9.930 1.00 91.56 106 ASN A N 1
ATOM 807 C CA . ASN A 1 106 ? 11.626 6.587 -11.136 1.00 91.56 106 ASN A CA 1
ATOM 808 C C . ASN A 1 106 ? 11.540 7.731 -12.156 1.00 91.56 106 ASN A C 1
ATOM 810 O O . ASN A 1 106 ? 11.727 7.495 -13.345 1.00 91.56 106 ASN A O 1
ATOM 814 N N . GLU A 1 107 ? 11.301 8.960 -11.704 1.00 88.00 107 GLU A N 1
ATOM 815 C CA . GLU A 1 107 ? 11.288 10.142 -12.570 1.00 88.00 107 GLU A CA 1
ATOM 816 C C . GLU A 1 107 ? 12.680 10.463 -13.132 1.00 88.00 107 GLU A C 1
ATOM 818 O O . GLU A 1 107 ? 12.824 10.677 -14.330 1.00 88.00 107 GLU A O 1
ATOM 823 N N . LYS A 1 108 ? 13.733 10.408 -12.308 1.00 90.25 108 LYS A N 1
ATOM 824 C CA . LYS A 1 108 ? 15.121 10.612 -12.766 1.00 90.25 108 LYS A CA 1
ATOM 825 C C . LYS A 1 108 ? 15.601 9.539 -13.741 1.00 90.25 108 LYS A C 1
ATOM 827 O O . LYS A 1 108 ? 16.427 9.823 -14.600 1.00 90.25 108 LYS A O 1
ATOM 832 N N . ALA A 1 109 ? 15.120 8.311 -13.575 1.00 87.62 109 ALA A N 1
ATOM 833 C CA . ALA A 1 109 ? 15.410 7.195 -14.465 1.00 87.62 109 ALA A CA 1
ATOM 834 C C . ALA A 1 109 ? 14.529 7.201 -15.727 1.00 87.62 109 ALA A C 1
ATOM 836 O O . ALA A 1 109 ? 14.710 6.342 -16.591 1.00 87.62 109 ALA A O 1
ATOM 837 N N . ALA A 1 110 ? 13.575 8.134 -15.843 1.00 81.88 110 ALA A N 1
ATOM 838 C CA . ALA A 1 110 ? 12.779 8.267 -17.050 1.00 81.88 110 ALA A CA 1
ATOM 839 C C . ALA A 1 110 ? 13.685 8.671 -18.226 1.00 81.88 110 ALA A C 1
ATOM 841 O O . ALA A 1 110 ? 14.536 9.553 -18.079 1.00 81.88 110 ALA A O 1
ATOM 842 N N . PRO A 1 111 ? 13.537 8.033 -19.399 1.00 74.69 111 PRO A N 1
ATOM 843 C CA . PRO A 1 111 ? 14.318 8.401 -20.570 1.00 74.69 111 PRO A CA 1
ATOM 844 C C . PRO A 1 111 ? 14.030 9.859 -20.958 1.00 74.69 111 PRO A C 1
ATOM 846 O O . PRO A 1 111 ? 12.882 10.299 -20.930 1.00 74.69 111 PRO A O 1
ATOM 849 N N . ALA A 1 112 ? 15.078 10.599 -21.341 1.00 66.31 112 ALA A N 1
ATOM 850 C CA . ALA A 1 112 ? 14.987 12.014 -21.724 1.00 66.31 112 ALA A CA 1
ATOM 851 C C . ALA A 1 112 ? 14.054 12.262 -22.925 1.00 66.31 112 ALA A C 1
ATOM 853 O O . ALA A 1 112 ? 13.516 13.356 -23.082 1.00 66.31 112 ALA A O 1
ATOM 854 N N . GLU A 1 113 ? 13.830 11.232 -23.742 1.00 58.88 113 GLU A N 1
ATOM 855 C CA . GLU A 1 113 ? 12.799 11.205 -24.769 1.00 58.88 113 GLU A CA 1
ATOM 856 C C . GLU A 1 113 ? 11.748 10.155 -24.381 1.00 58.88 113 GLU A C 1
ATOM 858 O O . GLU A 1 113 ? 12.096 8.977 -24.223 1.00 58.88 113 GLU A O 1
ATOM 863 N N . PRO A 1 114 ? 10.465 10.528 -24.214 1.00 59.91 114 PRO A N 1
ATOM 864 C CA . PRO A 1 114 ? 9.412 9.553 -23.990 1.00 59.91 114 PRO A CA 1
ATOM 865 C C . PRO A 1 114 ? 9.283 8.693 -25.249 1.00 59.91 114 PRO A C 1
ATOM 867 O O . PRO A 1 114 ? 8.700 9.106 -26.251 1.00 59.91 114 PRO A O 1
ATOM 870 N N . ILE A 1 115 ? 9.839 7.481 -25.209 1.00 57.34 115 ILE A N 1
ATOM 871 C CA . ILE A 1 115 ? 9.588 6.474 -26.237 1.00 57.34 115 ILE A CA 1
ATOM 872 C C . ILE A 1 115 ? 8.096 6.162 -26.144 1.00 57.34 115 ILE A C 1
ATOM 874 O O . ILE A 1 115 ? 7.662 5.475 -25.219 1.00 57.34 115 ILE A O 1
ATOM 878 N N . MET A 1 116 ? 7.306 6.688 -27.081 1.00 50.75 116 MET A N 1
ATOM 879 C CA . MET A 1 116 ? 5.914 6.292 -27.271 1.00 50.75 116 MET A CA 1
ATOM 880 C C . MET A 1 116 ? 5.909 4.792 -27.575 1.00 50.75 116 MET A C 1
ATOM 882 O O . MET A 1 116 ? 6.070 4.372 -28.720 1.00 50.75 116 MET A O 1
ATOM 886 N N . ARG A 1 117 ? 5.790 3.958 -26.536 1.00 49.81 117 ARG A N 1
ATOM 887 C CA . ARG A 1 117 ? 5.602 2.518 -26.688 1.00 49.81 117 ARG A CA 1
ATOM 888 C C . ARG A 1 117 ? 4.169 2.302 -27.138 1.00 49.81 117 ARG A C 1
ATOM 890 O O . ARG A 1 117 ? 3.264 2.135 -26.328 1.00 49.81 117 ARG A O 1
ATOM 897 N N . ILE A 1 118 ? 3.975 2.318 -28.449 1.00 51.97 118 ILE A N 1
ATOM 898 C CA . ILE A 1 118 ? 2.783 1.744 -29.055 1.00 51.97 118 ILE A CA 1
ATOM 899 C C . ILE A 1 118 ? 2.877 0.246 -28.758 1.00 51.97 118 ILE A C 1
ATOM 901 O O . ILE A 1 118 ? 3.739 -0.440 -29.303 1.00 51.97 118 ILE A O 1
ATOM 905 N N . MET A 1 119 ? 2.044 -0.264 -27.848 1.00 42.53 119 MET A N 1
ATOM 906 C CA . MET A 1 119 ? 1.828 -1.706 -27.733 1.00 42.53 119 MET A CA 1
ATOM 907 C C . MET A 1 119 ? 1.041 -2.151 -28.965 1.00 42.53 119 MET A C 1
ATOM 909 O O . MET A 1 119 ? -0.176 -2.311 -28.928 1.00 42.53 119 MET A O 1
ATOM 913 N N . SER A 1 120 ? 1.729 -2.276 -30.098 1.00 41.09 120 SER A N 1
ATOM 914 C CA . SER A 1 120 ? 1.177 -2.926 -31.275 1.00 41.09 120 SER A CA 1
ATOM 915 C C . SER A 1 120 ? 1.106 -4.416 -30.972 1.00 41.09 120 SER A C 1
ATOM 917 O O . SER A 1 120 ? 2.123 -5.106 -30.931 1.00 41.09 120 SER A O 1
ATOM 919 N N . ALA A 1 121 ? -0.108 -4.897 -30.729 1.00 42.56 121 ALA A N 1
ATOM 920 C CA . ALA A 1 121 ? -0.430 -6.311 -30.744 1.00 42.56 121 ALA A CA 1
ATOM 921 C C . ALA A 1 121 ? -0.325 -6.838 -32.182 1.00 42.56 121 ALA A C 1
ATOM 923 O O . ALA A 1 121 ? -1.340 -7.041 -32.830 1.00 42.56 121 ALA A O 1
ATOM 924 N N . THR A 1 122 ? 0.891 -7.018 -32.691 1.00 36.62 122 THR A N 1
ATOM 925 C CA . THR A 1 122 ? 1.167 -7.850 -33.867 1.00 36.62 122 THR A CA 1
ATOM 926 C C . THR A 1 122 ? 2.626 -8.272 -33.841 1.00 36.62 122 THR A C 1
ATOM 928 O O . THR A 1 122 ? 3.532 -7.439 -33.891 1.00 36.62 122 THR A O 1
ATOM 931 N N . GLU A 1 123 ? 2.820 -9.583 -33.743 1.00 46.19 123 GLU A N 1
ATOM 932 C CA . GLU A 1 123 ? 4.046 -10.271 -34.125 1.00 46.19 123 GLU A CA 1
ATOM 933 C C . GLU A 1 123 ? 4.424 -9.910 -35.575 1.00 46.19 123 GLU A C 1
ATOM 935 O O . GLU A 1 123 ? 3.560 -9.621 -36.402 1.00 46.19 123 GLU A O 1
ATOM 940 N N . ASP A 1 124 ? 5.728 -9.943 -35.853 1.00 46.88 124 ASP A N 1
ATOM 941 C CA . ASP A 1 124 ? 6.356 -9.860 -37.175 1.00 46.88 124 ASP A CA 1
ATOM 942 C C . ASP A 1 124 ? 6.220 -8.564 -37.991 1.00 46.88 124 ASP A C 1
ATOM 944 O O . ASP A 1 124 ? 5.410 -8.453 -38.902 1.00 46.88 124 ASP A O 1
ATOM 948 N N . THR A 1 125 ? 7.204 -7.672 -37.828 1.00 38.56 125 THR A N 1
ATOM 949 C CA . THR A 1 125 ? 7.831 -6.991 -38.978 1.00 38.56 125 THR A CA 1
ATOM 950 C C . THR A 1 125 ? 9.319 -6.747 -38.712 1.00 38.56 125 THR A C 1
ATOM 952 O O . THR A 1 125 ? 9.750 -5.652 -38.350 1.00 38.56 125 THR A O 1
ATOM 955 N N . LYS A 1 126 ? 10.144 -7.776 -38.938 1.00 42.94 126 LYS A N 1
ATOM 956 C CA . LYS A 1 126 ? 11.454 -7.536 -39.559 1.00 42.94 126 LYS A CA 1
ATOM 957 C C . LYS A 1 126 ? 11.181 -7.097 -41.002 1.00 42.94 126 LYS A C 1
ATOM 959 O O . LYS A 1 126 ? 10.376 -7.737 -41.666 1.00 42.94 126 LYS A O 1
ATOM 964 N N . ALA A 1 127 ? 11.904 -6.076 -41.462 1.00 45.00 127 ALA A N 1
ATOM 965 C CA . ALA A 1 127 ? 11.908 -5.506 -42.818 1.00 45.00 127 ALA A CA 1
ATOM 966 C C . ALA A 1 127 ? 10.959 -4.323 -43.082 1.00 45.00 127 ALA A C 1
ATOM 968 O O . ALA A 1 127 ? 9.984 -4.463 -43.804 1.00 45.00 127 ALA A O 1
ATOM 969 N N . ILE A 1 128 ? 11.340 -3.139 -42.587 1.00 43.56 128 ILE A N 1
ATOM 970 C CA . ILE A 1 128 ? 11.370 -1.881 -43.366 1.00 43.56 128 ILE A CA 1
ATOM 971 C C . ILE A 1 128 ? 12.595 -1.107 -42.825 1.00 43.56 128 ILE A C 1
ATOM 973 O O . ILE A 1 128 ? 12.501 -0.404 -41.827 1.00 43.56 128 ILE A O 1
ATOM 977 N N . ALA A 1 129 ? 13.833 -1.477 -43.177 1.00 35.12 129 ALA A N 1
ATOM 978 C CA . ALA A 1 129 ? 14.556 -0.969 -44.350 1.00 35.12 129 ALA A CA 1
ATOM 979 C C . ALA A 1 129 ? 14.291 0.534 -44.569 1.00 35.12 129 ALA A C 1
ATOM 981 O O . ALA A 1 129 ? 13.221 0.926 -45.006 1.00 35.12 129 ALA A O 1
ATOM 982 N N . GLU A 1 130 ? 15.174 1.384 -44.051 1.00 44.62 130 GLU A N 1
ATOM 983 C CA . GLU A 1 130 ? 16.181 2.071 -44.876 1.00 44.62 130 GLU A CA 1
ATOM 984 C C . GLU A 1 130 ? 15.567 3.177 -45.756 1.00 44.62 130 GLU A C 1
ATOM 986 O O . GLU A 1 130 ? 14.842 2.908 -46.707 1.00 44.62 130 GLU A O 1
ATOM 991 N N . ASN A 1 131 ? 15.956 4.422 -45.457 1.00 45.72 131 ASN A N 1
ATOM 992 C CA . ASN A 1 131 ? 15.694 5.665 -46.198 1.00 45.72 131 ASN A CA 1
ATOM 993 C C . ASN A 1 131 ? 14.352 6.380 -45.958 1.00 45.72 131 ASN A C 1
ATOM 995 O O . ASN A 1 131 ? 13.382 6.197 -46.685 1.00 45.72 131 ASN A O 1
ATOM 999 N N . ALA A 1 132 ? 14.374 7.370 -45.061 1.00 32.66 132 ALA A N 1
ATOM 1000 C CA . ALA A 1 132 ? 13.669 8.630 -45.300 1.00 32.66 132 ALA A CA 1
ATOM 1001 C C . ALA A 1 132 ? 14.467 9.797 -44.673 1.00 32.66 132 ALA A C 1
ATOM 1003 O O . ALA A 1 132 ? 14.904 9.679 -43.527 1.00 32.66 132 ALA A O 1
ATOM 1004 N N . PRO A 1 133 ? 14.730 10.882 -45.425 1.00 38.50 133 PRO A N 1
ATOM 1005 C CA . PRO A 1 133 ? 15.739 11.883 -45.092 1.00 38.50 133 PRO A CA 1
ATOM 1006 C C . PRO A 1 133 ? 15.299 12.851 -43.989 1.00 38.50 133 PRO A C 1
ATOM 1008 O O . PRO A 1 133 ? 14.130 13.217 -43.871 1.00 38.50 133 PRO A O 1
ATOM 1011 N N . VAL A 1 134 ? 16.295 13.313 -43.230 1.00 50.38 134 VAL A N 1
ATOM 1012 C CA . VAL A 1 134 ? 16.221 14.458 -42.316 1.00 50.38 134 VAL A CA 1
ATOM 1013 C C . VAL A 1 134 ? 15.743 15.684 -43.099 1.00 50.38 134 VAL A C 1
ATOM 1015 O O . VAL A 1 134 ? 16.445 16.163 -43.987 1.00 50.38 134 VAL A O 1
ATOM 1018 N N . ALA A 1 135 ? 14.552 16.187 -42.771 1.00 35.94 135 ALA A N 1
ATOM 1019 C CA . ALA A 1 135 ? 14.029 17.449 -43.283 1.00 35.94 135 ALA A CA 1
ATOM 1020 C C . ALA A 1 135 ? 13.877 18.443 -42.127 1.00 35.94 135 ALA A C 1
ATOM 1022 O O . ALA A 1 135 ? 12.929 18.418 -41.341 1.00 35.94 135 ALA A O 1
ATOM 1023 N N . GLU A 1 136 ? 14.877 19.306 -42.030 1.00 46.47 136 GLU A N 1
ATOM 1024 C CA . GLU A 1 136 ? 14.922 20.501 -41.209 1.00 46.47 136 GLU A CA 1
ATOM 1025 C C . GLU A 1 136 ? 14.039 21.592 -41.842 1.00 46.47 136 GLU A C 1
ATOM 1027 O O . GLU A 1 136 ? 14.352 22.097 -42.913 1.00 46.47 136 GLU A O 1
ATOM 1032 N N . SER A 1 137 ? 12.928 21.956 -41.191 1.00 43.00 137 SER A N 1
ATOM 1033 C CA . SER A 1 137 ? 12.332 23.303 -41.266 1.00 43.00 137 SER A CA 1
ATOM 1034 C C . SER A 1 137 ? 11.189 23.429 -40.252 1.00 43.00 137 SER A C 1
ATOM 1036 O O . SER A 1 137 ? 10.065 22.990 -40.501 1.00 43.00 137 SER A O 1
ATOM 1038 N N . ARG A 1 138 ? 11.453 24.031 -39.088 1.00 49.75 138 ARG A N 1
ATOM 1039 C CA . ARG A 1 138 ? 10.405 24.432 -38.136 1.00 49.75 138 ARG A CA 1
ATOM 1040 C C . ARG A 1 138 ? 10.066 25.909 -38.339 1.00 49.75 138 ARG A C 1
ATOM 1042 O O . ARG A 1 138 ? 10.905 26.750 -38.022 1.00 49.75 138 ARG A O 1
ATOM 1049 N N . PRO A 1 139 ? 8.857 26.263 -38.795 1.00 43.00 139 PRO A N 1
ATOM 1050 C CA . PRO A 1 139 ? 8.400 27.634 -38.708 1.00 43.00 139 PRO A CA 1
ATOM 1051 C C . PRO A 1 139 ? 7.785 27.917 -37.323 1.00 43.00 139 PRO A C 1
ATOM 1053 O O . PRO A 1 139 ? 7.005 27.150 -36.762 1.00 43.00 139 PRO A O 1
ATOM 1056 N N . TRP A 1 140 ? 8.186 29.053 -36.768 1.00 48.41 140 TRP A N 1
ATOM 1057 C CA . TRP A 1 140 ? 8.029 29.557 -35.399 1.00 48.41 140 TRP A CA 1
ATOM 1058 C C . TRP A 1 140 ? 6.588 29.885 -34.946 1.00 48.41 140 TRP A C 1
ATOM 1060 O O . TRP A 1 140 ? 6.394 30.370 -33.834 1.00 48.41 140 TRP A O 1
ATOM 1070 N N . TYR A 1 141 ? 5.559 29.595 -35.748 1.00 54.28 141 TYR A N 1
ATOM 1071 C CA . TYR A 1 141 ? 4.157 29.908 -35.423 1.00 54.28 141 TYR A CA 1
ATOM 1072 C C . TYR A 1 141 ? 3.416 28.819 -34.622 1.00 54.28 141 TYR A C 1
ATOM 1074 O O . TYR A 1 141 ? 2.269 29.021 -34.227 1.00 54.28 141 TYR A O 1
ATOM 1082 N N . LEU A 1 142 ? 4.051 27.683 -34.314 1.00 49.00 142 LEU A N 1
ATOM 1083 C CA . LEU A 1 142 ? 3.445 26.623 -33.488 1.00 49.00 142 LEU A CA 1
ATOM 1084 C C . LEU A 1 142 ? 3.453 26.906 -31.971 1.00 49.00 142 LEU A C 1
ATOM 1086 O O . LEU A 1 142 ? 2.885 26.127 -31.212 1.00 49.00 142 LEU A O 1
ATOM 1090 N N . PHE A 1 143 ? 4.000 28.042 -31.522 1.00 48.12 143 PHE A N 1
ATOM 1091 C CA . PHE A 1 143 ? 3.914 28.487 -30.120 1.00 48.12 143 PHE A CA 1
ATOM 1092 C C . PHE A 1 143 ? 2.748 29.456 -29.827 1.00 48.12 143 PHE A C 1
ATOM 1094 O O . PHE A 1 143 ? 2.636 29.953 -28.711 1.00 48.12 143 PHE A O 1
ATOM 1101 N N . ALA A 1 144 ? 1.829 29.684 -30.776 1.00 48.06 144 ALA A N 1
ATOM 1102 C CA . ALA A 1 144 ? 0.642 30.536 -30.587 1.00 48.06 144 ALA A CA 1
ATOM 1103 C C . ALA A 1 144 ? -0.699 29.789 -30.788 1.00 48.06 144 ALA A C 1
ATOM 1105 O O . ALA A 1 144 ? -1.697 30.370 -31.210 1.00 48.06 144 ALA A O 1
ATOM 1106 N N . GLY A 1 145 ? -0.744 28.485 -30.497 1.00 37.53 145 GLY A N 1
ATOM 1107 C CA . GLY A 1 145 ? -1.922 27.631 -30.716 1.00 37.53 145 GLY A CA 1
ATOM 1108 C C . GLY A 1 145 ? -2.925 27.540 -29.558 1.00 37.53 145 GLY A C 1
ATOM 1109 O O . GLY A 1 145 ? -3.881 26.781 -29.663 1.00 37.53 145 GLY A O 1
ATOM 1110 N N . GLY A 1 146 ? -2.734 28.283 -28.462 1.00 39.62 146 GLY A N 1
ATOM 1111 C CA . GLY A 1 146 ? -3.623 28.259 -27.287 1.00 39.62 146 GLY A CA 1
ATOM 1112 C C . GLY A 1 146 ? -4.876 29.142 -27.382 1.00 39.62 146 GLY A C 1
ATOM 1113 O O . GLY A 1 146 ? -5.739 29.049 -26.518 1.00 39.62 146 GLY A O 1
ATOM 1114 N N . ALA A 1 147 ? -5.009 29.985 -28.414 1.00 45.25 147 ALA A N 1
ATOM 1115 C CA . ALA A 1 147 ? -6.127 30.938 -28.525 1.00 45.25 147 ALA A CA 1
ATOM 1116 C C . ALA A 1 147 ? -6.927 30.854 -29.844 1.00 45.25 147 ALA A C 1
ATOM 1118 O O . ALA A 1 147 ? -7.984 31.470 -29.958 1.00 45.25 147 ALA A O 1
ATOM 1119 N N . GLY A 1 148 ? -6.478 30.076 -30.838 1.00 42.22 148 GLY A N 1
ATOM 1120 C CA . GLY A 1 148 ? -7.135 29.991 -32.154 1.00 42.22 148 GLY A CA 1
ATOM 1121 C C . GLY A 1 148 ? -8.280 28.973 -32.257 1.00 42.22 148 GLY A C 1
ATOM 1122 O O . GLY A 1 148 ? -9.149 29.110 -33.116 1.00 42.22 148 GLY A O 1
ATOM 1123 N N . ALA A 1 149 ? -8.327 27.972 -31.373 1.00 41.69 149 ALA A N 1
ATOM 1124 C CA . ALA A 1 149 ? -9.312 26.886 -31.455 1.00 41.69 149 ALA A CA 1
ATOM 1125 C C . ALA A 1 149 ? -10.735 27.286 -31.005 1.00 41.69 149 ALA A C 1
ATOM 1127 O O . ALA A 1 149 ? -11.696 26.581 -31.303 1.00 41.69 149 ALA A O 1
ATOM 1128 N N . LEU A 1 150 ? -10.900 28.437 -30.342 1.00 43.25 150 LEU A N 1
ATOM 1129 C CA . LEU A 1 150 ? -12.206 28.935 -29.884 1.00 43.25 150 LEU A CA 1
ATOM 1130 C C . LEU A 1 150 ? -12.940 29.807 -30.920 1.00 43.25 150 LEU A C 1
ATOM 1132 O O . LEU A 1 150 ? -14.156 29.960 -30.832 1.00 43.25 150 LEU A O 1
ATOM 1136 N N . ALA A 1 151 ? -12.252 30.325 -31.943 1.00 44.66 151 ALA A N 1
ATOM 1137 C CA . ALA A 1 151 ? -12.876 31.198 -32.944 1.00 44.66 151 ALA A CA 1
ATOM 1138 C C . ALA A 1 151 ? -13.626 30.434 -34.055 1.00 44.66 151 ALA A C 1
ATOM 1140 O O . ALA A 1 151 ? -14.561 30.970 -34.649 1.00 44.66 151 ALA A O 1
ATOM 1141 N N . VAL A 1 152 ? -13.282 29.167 -34.314 1.00 46.28 152 VAL A N 1
ATOM 1142 C CA . VAL A 1 152 ? -13.932 28.368 -35.374 1.00 46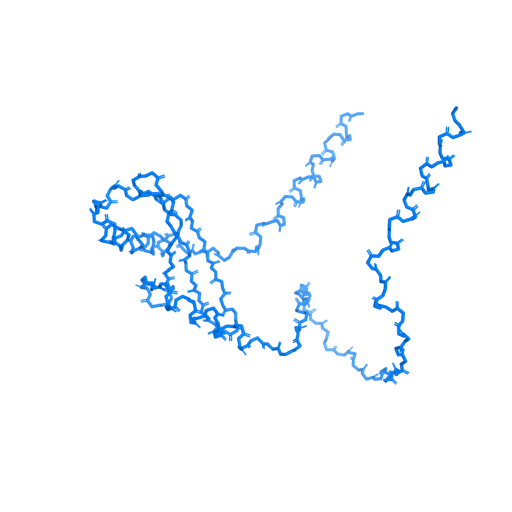.28 152 VAL A CA 1
ATOM 1143 C C . VAL A 1 152 ? -15.282 27.788 -34.916 1.00 46.28 152 VAL A C 1
ATOM 1145 O O . VAL A 1 152 ? -16.179 27.596 -35.736 1.00 46.28 152 VAL A O 1
ATOM 1148 N N . LEU A 1 153 ? -15.495 27.611 -33.607 1.00 45.22 153 LEU A N 1
ATOM 1149 C CA . LEU A 1 153 ? -16.780 27.148 -33.061 1.00 45.22 153 LEU A CA 1
ATOM 1150 C C . LEU A 1 153 ? -17.850 28.254 -32.982 1.00 45.22 153 LEU A C 1
ATOM 1152 O O . LEU A 1 153 ? -19.038 27.955 -33.093 1.00 45.22 153 LEU A O 1
ATOM 1156 N N . ALA A 1 154 ? -17.460 29.528 -32.868 1.00 47.97 154 ALA A N 1
ATOM 1157 C CA . ALA A 1 154 ? -18.414 30.640 -32.788 1.00 47.97 154 ALA A CA 1
ATOM 1158 C C . ALA A 1 154 ? -19.017 31.033 -34.153 1.00 47.97 154 ALA A C 1
ATOM 1160 O O . ALA A 1 154 ? -20.171 31.457 -34.219 1.00 47.97 154 ALA A O 1
ATOM 1161 N N . VAL A 1 155 ? -18.285 30.851 -35.259 1.00 49.69 155 VAL A N 1
ATOM 1162 C CA . VAL A 1 155 ? -18.786 31.194 -36.606 1.00 49.69 155 VAL A CA 1
ATOM 1163 C C . VAL A 1 155 ? -19.675 30.082 -37.184 1.00 49.69 155 VAL A C 1
ATOM 1165 O O . VAL A 1 155 ? -20.657 30.372 -37.868 1.00 49.69 155 VAL A O 1
ATOM 1168 N N . GLY A 1 156 ? -19.411 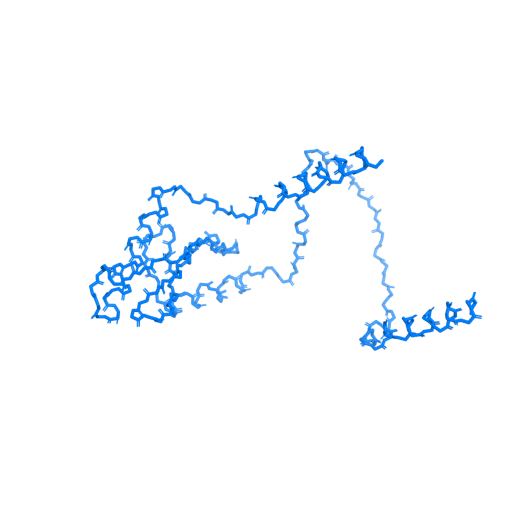28.813 -36.849 1.00 41.91 156 GLY A N 1
ATOM 1169 C CA . GLY A 1 156 ? -20.239 27.680 -37.285 1.00 41.91 156 GLY A CA 1
ATOM 1170 C C . GLY A 1 156 ? -21.648 27.666 -36.676 1.00 41.91 156 GLY A C 1
ATOM 1171 O O . GLY A 1 156 ? -22.608 27.303 -37.355 1.00 41.91 156 GLY A O 1
ATOM 1172 N N . ALA A 1 157 ? -21.800 28.129 -35.431 1.00 46.19 157 ALA A N 1
ATOM 1173 C CA . ALA A 1 157 ? -23.099 28.196 -34.758 1.00 46.19 157 ALA A CA 1
ATOM 1174 C C . ALA A 1 157 ? -24.006 29.325 -35.293 1.00 46.19 157 ALA A C 1
ATOM 1176 O O . ALA A 1 157 ? -25.230 29.200 -35.263 1.00 46.19 157 ALA A O 1
ATOM 1177 N N . PHE A 1 158 ? -23.435 30.405 -35.839 1.00 43.47 158 PHE A N 1
ATOM 1178 C CA . PHE A 1 158 ? -24.215 31.550 -36.327 1.00 43.47 158 PHE A CA 1
ATOM 1179 C C . PHE A 1 1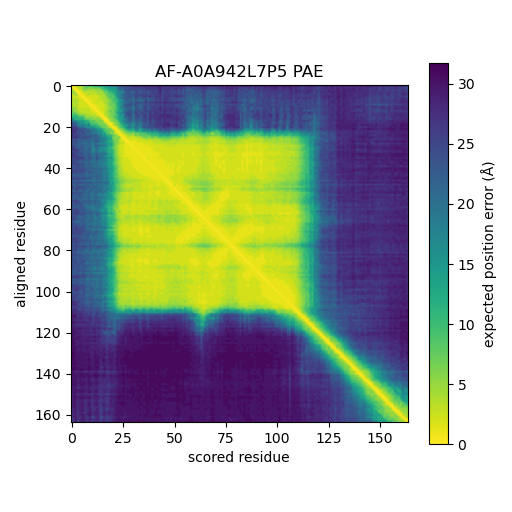58 ? -24.843 31.316 -37.714 1.00 43.47 158 PHE A C 1
ATOM 1181 O O . PHE A 1 158 ? -25.889 31.882 -38.027 1.00 43.47 158 PHE A O 1
ATOM 1188 N N . VAL A 1 159 ? -24.254 30.452 -38.550 1.00 47.88 159 VAL A N 1
ATOM 1189 C CA . VAL A 1 159 ? -24.780 30.170 -39.902 1.00 47.88 159 VAL A CA 1
ATOM 1190 C C . VAL A 1 159 ? -25.964 29.195 -39.868 1.00 47.88 159 VAL A C 1
ATOM 1192 O O . VAL A 1 159 ? -26.865 29.296 -40.700 1.00 47.88 159 VAL A O 1
ATOM 1195 N N . VAL A 1 160 ? -26.019 28.293 -38.884 1.00 47.38 160 VAL A N 1
ATOM 1196 C CA . VAL A 1 160 ? -27.108 27.306 -38.769 1.00 47.38 160 VAL A CA 1
ATOM 1197 C C . VAL A 1 160 ? -28.399 27.932 -38.219 1.00 47.38 160 VAL A C 1
ATOM 1199 O O . VAL A 1 160 ? -29.486 27.520 -38.613 1.00 47.38 160 VAL A O 1
ATOM 1202 N N . LEU A 1 161 ? -28.314 28.992 -37.405 1.00 44.31 161 LEU A N 1
ATOM 1203 C CA . LEU A 1 161 ? -29.493 29.627 -36.797 1.00 44.31 161 LEU A CA 1
ATOM 1204 C C . LEU A 1 161 ? -30.237 30.624 -37.713 1.00 44.31 161 LEU A C 1
ATOM 1206 O O . LEU A 1 161 ? -31.272 31.148 -37.321 1.00 44.31 161 LEU A O 1
ATOM 1210 N N . ARG A 1 162 ? -29.742 30.899 -38.930 1.00 46.69 162 ARG A N 1
ATOM 1211 C CA . ARG A 1 162 ? -30.394 31.818 -39.892 1.00 46.69 162 ARG A CA 1
ATOM 1212 C C . ARG A 1 162 ? -31.131 31.103 -41.035 1.00 46.69 162 ARG A C 1
ATOM 1214 O O . ARG A 1 162 ? -31.541 31.748 -41.997 1.00 46.69 162 ARG A O 1
ATOM 1221 N N . ARG A 1 163 ? -31.260 29.774 -40.961 1.00 50.22 163 ARG A N 1
ATOM 1222 C CA . ARG A 1 163 ? -31.975 28.938 -41.947 1.00 50.22 163 ARG A CA 1
ATOM 1223 C C . ARG A 1 163 ? -33.110 28.094 -41.351 1.00 50.22 163 ARG A C 1
ATOM 1225 O O . ARG A 1 163 ? -33.577 27.174 -42.020 1.00 50.22 163 ARG A O 1
ATOM 1232 N N . MET A 1 164 ? -33.566 28.427 -40.144 1.00 46.38 164 MET A N 1
ATOM 1233 C CA . MET A 1 164 ? -34.870 28.005 -39.619 1.00 46.38 164 MET A CA 1
ATOM 1234 C C . MET A 1 164 ? -35.794 29.209 -39.514 1.00 46.38 164 MET A C 1
ATOM 1236 O O . MET A 1 164 ? -35.284 30.290 -39.141 1.00 46.38 164 MET A O 1
#

Sequence (164 aa):
MKKVIVLTLIMLTVMATSAMAMLKVLEPALASELEGLAREQLAKEQNVSIGRVVIEEGWVLELHNIKTDLYVVIAKVNGEKVETHVHVGEKRVLTAEQTAALKAQNEKAAPAEPIMRIMSATEDTKAIAENAPVAESRPWYLFAGGAGALAVLAVGAFVVLRRM

Secondary structure (DSSP, 8-state):
-HHHHHHHHHHHHHHHHGGGTTS----HHHHHHHHHHHHHHHHHHTT--GGGEEEEEEEEEEETTTTEEEEEEEEEETTEEEEEEEETTTTEEEPHHHHHHHHHHHHHTS-SS----------------S---------GGGG-TTSSTTHHHHHHHHHHTT--